Protein AF-A0A2S5MG33-F1 (afdb_monomer)

Solvent-accessible surface area (backbone atoms only — not comparable to full-atom values): 5596 Å² total; per-residue (Å²): 132,85,59,69,26,80,82,40,53,93,87,41,60,78,27,24,32,45,23,40,42,43,71,93,55,101,57,77,43,77,45,71,48,98,61,73,40,72,51,41,74,71,60,44,54,69,28,62,96,50,56,43,80,73,31,41,43,38,31,12,57,49,65,46,93,80,35,96,43,36,78,86,84,53,77,39,54,65,62,54,52,58,74,75,47,78,82,89,72,91,131

Mean predicted aligned error: 3.81 Å

pLDDT: mean 94.24, std 5.79, range [55.53, 98.25]

Radius of gyration: 14.97 Å; Cα contacts (8 Å, |Δi|>4): 129; chains: 1; bounding box: 32×36×36 Å

Nearest PDB structures (foldseek):
  2rpc-assembly1_A  TM=3.528E-01  e=1.913E+00  Homo sapiens
  7qqv-assembly1_B  TM=2.297E-01  e=6.901E+00  Streptococcus pyogenes

Secondary structure (DSSP, 8-state):
-PPEETTPPTTSTT-EEEEEEE-SSSS-EEEEEEEEEE--HHHHHTTTTS-HHHHEEEEEE--GGGSTTB-SSSB-HHHHHHHHSPPP---

Foldseek 3Di:
DFDKDQPDDQPAAQKKFQFFWDPPDPDTDTDGDPDIHGSDPVVQCVCPPDGSVNTTRMIHGDPAVVDPQHPNDDGCPVVVVVVVDDDDDDD

Sequence (91 aa):
MSKLCPSAQPGMDRAMVLGVVRQDGPSPVVQYLNERLPATPEVLALSAPLKPTEIFRLAATCAEHKCPHFDGADCQLATRVVKMLPAAVDS

Structure (mmCIF, N/CA/C/O backbone):
data_AF-A0A2S5MG33-F1
#
_entry.id   AF-A0A2S5MG33-F1
#
loop_
_atom_site.group_PDB
_atom_site.id
_atom_site.type_symbol
_atom_site.label_atom_id
_atom_site.label_alt_id
_atom_site.label_comp_id
_atom_site.label_asym_id
_atom_site.label_entity_id
_atom_site.label_seq_id
_atom_site.pdbx_PDB_ins_code
_atom_site.Cartn_x
_atom_site.Cartn_y
_atom_site.Cartn_z
_atom_site.occupancy
_atom_site.B_iso_or_equiv
_atom_site.auth_seq_id
_atom_site.auth_comp_id
_atom_site.auth_asym_id
_atom_site.auth_atom_id
_atom_site.pdbx_PDB_model_num
ATOM 1 N N . MET A 1 1 ? 13.008 -8.200 -6.179 1.00 55.53 1 MET A N 1
ATOM 2 C CA . MET A 1 1 ? 11.841 -7.883 -5.323 1.00 55.53 1 MET A CA 1
ATOM 3 C C . MET A 1 1 ? 10.867 -7.065 -6.156 1.00 55.53 1 MET A C 1
ATOM 5 O O . MET A 1 1 ? 11.316 -6.115 -6.783 1.00 55.53 1 MET A O 1
ATOM 9 N N . SER A 1 2 ? 9.592 -7.445 -6.239 1.00 74.06 2 SER A N 1
ATOM 10 C CA . SER A 1 2 ? 8.590 -6.683 -6.999 1.00 74.06 2 SER A CA 1
ATOM 11 C C . SER A 1 2 ? 8.270 -5.353 -6.306 1.00 74.06 2 SER A C 1
ATOM 13 O O . SER A 1 2 ? 8.211 -5.290 -5.076 1.00 74.06 2 SER A O 1
ATOM 15 N N . LYS A 1 3 ? 8.060 -4.286 -7.086 1.00 89.88 3 LYS A N 1
ATOM 16 C CA . LYS A 1 3 ? 7.628 -2.978 -6.566 1.00 89.88 3 LYS A CA 1
ATOM 17 C C . LYS A 1 3 ? 6.216 -3.093 -5.997 1.00 89.88 3 LYS A C 1
ATOM 19 O O . LYS A 1 3 ? 5.371 -3.770 -6.582 1.00 89.88 3 LYS A O 1
ATOM 24 N N . LEU A 1 4 ? 5.957 -2.424 -4.875 1.00 93.81 4 LEU A N 1
ATOM 25 C CA . LEU A 1 4 ? 4.638 -2.413 -4.241 1.00 93.81 4 LEU A CA 1
ATOM 26 C C . LEU A 1 4 ? 3.899 -1.103 -4.528 1.00 93.81 4 LEU A C 1
ATOM 28 O O . LEU A 1 4 ? 4.473 -0.021 -4.426 1.00 93.81 4 LEU A O 1
ATOM 32 N N . CYS A 1 5 ? 2.617 -1.208 -4.865 1.00 95.88 5 CYS A N 1
ATOM 33 C CA . CYS A 1 5 ? 1.706 -0.088 -5.044 1.00 95.88 5 CYS A CA 1
ATOM 34 C C . CYS A 1 5 ? 1.166 0.376 -3.679 1.00 95.88 5 CYS A C 1
ATOM 36 O O . CYS A 1 5 ? 0.434 -0.384 -3.042 1.00 95.88 5 CYS A O 1
ATOM 38 N N . PRO A 1 6 ? 1.455 1.612 -3.231 1.00 93.81 6 PRO A N 1
ATOM 39 C CA . PRO A 1 6 ? 0.907 2.162 -1.987 1.00 93.81 6 PRO A CA 1
ATOM 40 C C . PRO A 1 6 ? -0.543 2.667 -2.127 1.00 93.81 6 PRO A C 1
ATOM 42 O O . PRO A 1 6 ? -1.130 3.096 -1.135 1.00 93.81 6 PRO A O 1
ATOM 45 N N . SER A 1 7 ? -1.110 2.641 -3.337 1.00 93.88 7 SER A N 1
ATOM 46 C CA . SER A 1 7 ? -2.516 2.974 -3.629 1.00 93.88 7 SER A CA 1
ATOM 47 C C . SER A 1 7 ? -3.350 1.729 -3.931 1.00 93.88 7 SER A C 1
ATOM 49 O O . SER A 1 7 ? -4.345 1.801 -4.656 1.00 93.88 7 SER A O 1
ATOM 51 N N . ALA A 1 8 ? -2.908 0.575 -3.427 1.00 96.25 8 ALA A N 1
ATOM 52 C CA . ALA A 1 8 ? -3.570 -0.696 -3.655 1.00 96.25 8 ALA A CA 1
ATOM 53 C C . ALA A 1 8 ? -5.045 -0.660 -3.235 1.00 96.25 8 ALA A C 1
ATOM 55 O O . ALA A 1 8 ? -5.394 -0.134 -2.179 1.00 96.25 8 ALA A O 1
ATOM 56 N N . GLN A 1 9 ? -5.887 -1.254 -4.071 1.00 95.94 9 GLN A N 1
ATOM 57 C CA . GLN A 1 9 ? -7.305 -1.470 -3.831 1.00 95.94 9 GLN A CA 1
ATOM 58 C C . GLN A 1 9 ? -7.548 -2.937 -3.449 1.00 95.94 9 GLN A C 1
ATOM 60 O O . GLN A 1 9 ? -6.756 -3.809 -3.834 1.00 95.94 9 GLN A O 1
ATOM 65 N N . PRO A 1 10 ? -8.640 -3.237 -2.724 1.00 96.62 10 PRO A N 1
ATOM 66 C CA . PRO A 1 10 ? -9.083 -4.610 -2.507 1.00 96.62 10 PRO A CA 1
ATOM 67 C C . PRO A 1 10 ? -9.166 -5.391 -3.827 1.00 96.62 10 PRO A C 1
ATOM 69 O O . PRO A 1 10 ? -9.653 -4.870 -4.829 1.00 96.62 10 PRO A O 1
ATOM 72 N N . GLY A 1 11 ? -8.672 -6.631 -3.832 1.00 93.81 11 GLY A N 1
ATOM 73 C CA . GLY A 1 11 ? -8.681 -7.501 -5.015 1.00 93.81 11 GLY A CA 1
ATOM 74 C C . GLY A 1 11 ? -7.547 -7.274 -6.024 1.00 93.81 11 GLY A C 1
ATOM 75 O O . GLY A 1 11 ? -7.476 -7.999 -7.014 1.00 93.81 11 GLY A O 1
ATOM 76 N N . MET A 1 12 ? -6.640 -6.316 -5.798 1.00 96.06 12 MET A N 1
ATOM 77 C CA . MET A 1 12 ? -5.425 -6.193 -6.614 1.00 96.06 12 MET A CA 1
ATOM 78 C C . MET A 1 12 ? -4.463 -7.371 -6.400 1.00 96.06 12 MET A C 1
ATOM 80 O O . MET A 1 12 ? -4.447 -8.001 -5.342 1.00 96.06 12 MET A O 1
ATOM 84 N N . ASP A 1 13 ? -3.628 -7.637 -7.409 1.00 96.19 13 ASP A N 1
ATOM 85 C CA . ASP A 1 13 ? -2.666 -8.741 -7.387 1.00 96.19 13 ASP A CA 1
ATOM 86 C C . ASP A 1 13 ? -1.761 -8.701 -6.147 1.00 96.19 13 ASP A C 1
ATOM 88 O O . ASP A 1 13 ? -1.131 -7.682 -5.847 1.00 96.19 13 ASP A O 1
ATOM 92 N N . ARG A 1 14 ? -1.706 -9.831 -5.432 1.00 96.31 14 ARG A N 1
ATOM 93 C CA . ARG A 1 14 ? -0.944 -10.008 -4.185 1.00 96.31 14 ARG A CA 1
ATOM 94 C C . ARG A 1 14 ? -1.159 -8.865 -3.184 1.00 96.31 14 ARG A C 1
ATOM 96 O O . ARG A 1 14 ? -0.203 -8.388 -2.573 1.00 96.31 14 ARG A O 1
ATOM 103 N N . ALA A 1 15 ? -2.404 -8.412 -3.033 1.00 97.56 15 ALA A N 1
ATOM 104 C CA . ALA A 1 15 ? -2.756 -7.420 -2.030 1.00 97.56 15 ALA A CA 1
ATOM 105 C C . ALA A 1 15 ? -2.447 -7.925 -0.609 1.00 97.56 15 ALA A C 1
ATOM 107 O O . ALA A 1 15 ? -2.744 -9.061 -0.240 1.00 97.56 15 ALA A O 1
ATOM 108 N N . MET A 1 16 ? -1.861 -7.043 0.192 1.00 97.81 16 MET A N 1
ATOM 109 C CA . MET A 1 16 ? -1.424 -7.264 1.563 1.00 97.81 16 MET A CA 1
ATOM 110 C C . MET A 1 16 ? -1.933 -6.126 2.446 1.00 97.81 16 MET A C 1
ATOM 112 O O . MET A 1 16 ? -1.852 -4.956 2.070 1.00 97.81 16 MET A O 1
ATOM 116 N N . VAL A 1 17 ? -2.382 -6.463 3.647 1.00 98.25 17 VAL A N 1
ATOM 117 C CA . VAL A 1 17 ? -2.619 -5.538 4.751 1.00 98.25 17 VAL A CA 1
ATOM 118 C C . VAL A 1 17 ? -1.287 -5.247 5.437 1.00 98.25 17 VAL A C 1
ATOM 120 O O . VAL A 1 17 ? -0.587 -6.149 5.899 1.00 98.25 17 VAL A O 1
ATOM 123 N N . LEU A 1 18 ? -0.932 -3.966 5.491 1.00 97.88 18 LEU A N 1
ATOM 124 C CA . LEU A 1 18 ? 0.239 -3.450 6.200 1.00 97.88 18 LEU A CA 1
ATOM 125 C C . LEU A 1 18 ? -0.118 -2.906 7.586 1.00 97.88 18 LEU A C 1
ATOM 127 O O . LEU A 1 18 ? 0.748 -2.798 8.448 1.00 97.88 18 LEU A O 1
ATOM 131 N N . GLY A 1 19 ? -1.372 -2.509 7.779 1.00 97.81 19 GLY A N 1
ATOM 132 C CA . GLY A 1 19 ? -1.828 -1.833 8.983 1.00 97.81 19 GLY A CA 1
ATOM 133 C C . GLY A 1 19 ? -3.339 -1.671 9.017 1.00 97.81 19 GLY A C 1
ATOM 134 O O . GLY A 1 19 ? -4.019 -1.875 8.008 1.00 97.81 19 GLY A O 1
ATOM 135 N N . VAL A 1 20 ? -3.840 -1.269 10.178 1.00 97.12 20 VAL A N 1
ATOM 136 C CA . VAL A 1 20 ? -5.251 -0.979 10.438 1.00 97.12 20 VAL A CA 1
ATOM 137 C C . VAL A 1 20 ? -5.396 0.490 10.821 1.00 97.12 20 VAL A C 1
ATOM 139 O O . VAL A 1 20 ? -4.600 1.020 11.593 1.00 97.12 20 VAL A O 1
ATOM 142 N N . VAL A 1 21 ? -6.403 1.164 10.281 1.00 96.75 21 VAL A N 1
ATOM 143 C CA . VAL A 1 21 ? -6.753 2.540 10.626 1.00 96.75 21 VAL A CA 1
ATOM 144 C C . VAL A 1 21 ? -7.560 2.518 11.923 1.00 96.75 21 VAL A C 1
ATOM 146 O O . VAL A 1 21 ? -8.678 2.008 11.956 1.00 96.75 21 VAL A O 1
ATOM 149 N N . ARG A 1 22 ? -7.001 3.071 13.002 1.00 92.94 22 ARG A N 1
ATOM 150 C CA . ARG A 1 22 ? -7.747 3.342 14.234 1.00 92.94 22 ARG A CA 1
ATOM 151 C C . ARG A 1 22 ? -8.528 4.642 14.094 1.00 92.94 22 ARG A C 1
ATOM 153 O O . ARG A 1 22 ? -7.959 5.657 13.701 1.00 92.94 22 ARG A O 1
ATOM 160 N N . GLN A 1 23 ? -9.816 4.577 14.421 1.00 87.56 23 GLN A N 1
ATOM 161 C CA . GLN A 1 23 ? -10.795 5.663 14.281 1.00 87.56 23 GLN A CA 1
ATOM 162 C C . GLN A 1 23 ? -11.227 6.252 15.641 1.00 87.56 23 GLN A C 1
ATOM 164 O O . GLN A 1 23 ? -12.027 7.175 15.687 1.00 87.56 23 GLN A O 1
ATOM 169 N N . ASP A 1 24 ? -10.726 5.715 16.754 1.00 87.06 24 ASP A N 1
ATOM 170 C CA . ASP A 1 24 ? -11.134 6.027 18.132 1.00 87.06 24 ASP A CA 1
ATOM 171 C C . ASP A 1 24 ? -10.452 7.272 18.734 1.00 87.06 24 ASP A C 1
ATOM 173 O O . ASP A 1 24 ? -10.633 7.578 19.911 1.00 87.06 24 ASP A O 1
ATOM 177 N N . GLY A 1 25 ? -9.668 7.997 17.932 1.00 87.31 25 GLY A N 1
ATOM 178 C CA .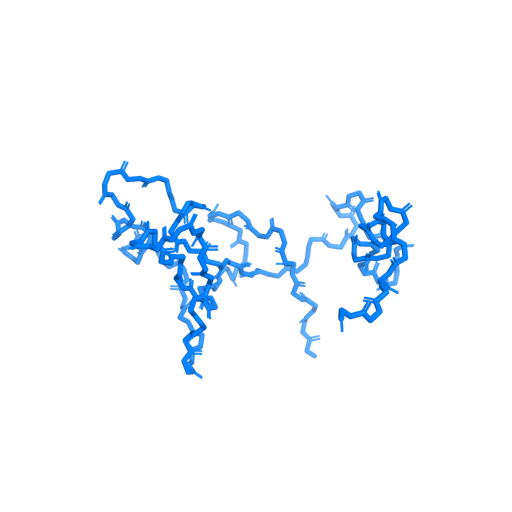 GLY A 1 25 ? -8.944 9.202 18.332 1.00 87.31 25 GLY A CA 1
ATOM 179 C C . GLY A 1 25 ? -9.457 10.482 17.661 1.00 87.31 25 GLY A C 1
ATOM 180 O O . GLY A 1 25 ? -10.371 10.442 16.841 1.00 87.31 25 GLY A O 1
ATOM 181 N N . PRO A 1 26 ? -8.837 11.640 17.962 1.00 90.50 26 PRO A N 1
ATOM 182 C CA . PRO A 1 26 ? -9.187 12.921 17.339 1.00 90.50 26 PRO A CA 1
ATOM 183 C C . PRO A 1 26 ? -8.942 12.942 15.822 1.00 90.50 26 PRO A C 1
ATOM 185 O O . PRO A 1 26 ? -9.513 13.768 15.113 1.00 90.50 26 PRO A O 1
ATOM 188 N N . SER A 1 27 ? -8.093 12.046 15.319 1.00 92.69 27 SER A N 1
ATOM 189 C CA . SER A 1 27 ? -7.855 11.838 13.896 1.00 92.69 27 SER A CA 1
ATOM 190 C C . SER A 1 27 ? -7.586 10.358 13.602 1.00 92.69 27 SER A C 1
ATOM 192 O O . SER A 1 27 ? -7.095 9.641 14.481 1.00 92.69 27 SER A O 1
ATOM 194 N N . PRO A 1 28 ? -7.884 9.876 12.379 1.00 93.25 28 PRO A N 1
ATOM 195 C CA . PRO A 1 28 ? -7.571 8.509 11.990 1.00 93.25 28 PRO A CA 1
ATOM 196 C C . PRO A 1 28 ? -6.058 8.287 11.941 1.00 93.25 28 PRO A C 1
ATOM 198 O O . PRO A 1 28 ? -5.333 9.040 11.288 1.00 93.25 28 PRO A O 1
ATOM 201 N N . VAL A 1 29 ? -5.577 7.225 12.587 1.00 95.38 29 VAL A N 1
ATOM 202 C CA . VAL A 1 29 ? -4.149 6.876 12.607 1.00 95.38 29 VAL A CA 1
ATOM 203 C C . VAL A 1 29 ? -3.959 5.440 12.146 1.00 95.38 29 VAL A C 1
ATOM 205 O O . VAL A 1 29 ? -4.633 4.527 12.618 1.00 95.38 29 VAL A O 1
ATOM 208 N N .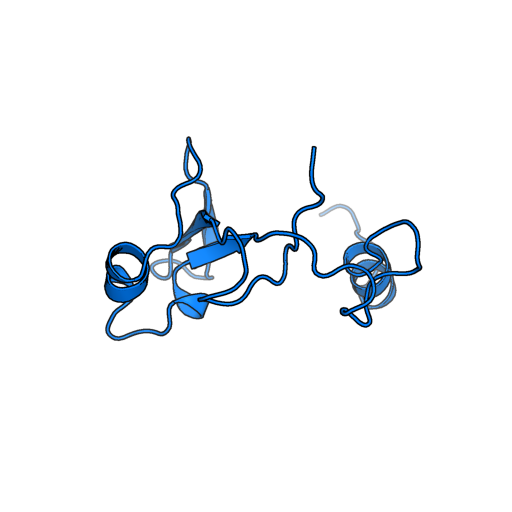 VAL A 1 30 ? -3.007 5.219 11.239 1.00 96.56 30 VAL A N 1
ATOM 209 C CA . VAL A 1 30 ? -2.616 3.864 10.839 1.00 96.56 30 VAL A CA 1
ATOM 210 C C . VAL A 1 30 ? -1.743 3.246 11.927 1.00 96.56 30 VAL A C 1
ATOM 212 O O . VAL A 1 30 ? -0.664 3.750 12.228 1.00 96.56 30 VAL A O 1
ATOM 215 N N . GLN A 1 31 ? -2.177 2.114 12.466 1.00 96.62 31 GLN A N 1
ATOM 216 C CA . GLN A 1 31 ? -1.328 1.201 13.217 1.00 96.62 31 GLN A CA 1
ATOM 217 C C . GLN A 1 31 ? -0.778 0.128 12.294 1.00 96.62 31 GLN A C 1
ATOM 219 O O . GLN A 1 31 ? -1.538 -0.648 11.715 1.00 96.62 31 GLN A O 1
ATOM 224 N N . TYR A 1 32 ? 0.542 0.073 12.168 1.00 97.38 32 TYR A N 1
ATOM 225 C CA . TYR A 1 32 ? 1.198 -0.945 11.361 1.00 97.38 32 TYR A CA 1
ATOM 226 C C . TYR A 1 32 ? 1.219 -2.293 12.076 1.00 97.38 32 TYR A C 1
ATOM 228 O O . TYR A 1 32 ? 1.393 -2.371 13.291 1.00 97.38 32 TYR A O 1
ATOM 236 N N . LEU A 1 33 ? 1.042 -3.355 11.297 1.00 97.06 33 LEU A N 1
ATOM 237 C CA . LEU A 1 33 ? 1.224 -4.720 11.763 1.00 97.06 33 LEU A CA 1
ATOM 238 C C . LEU A 1 33 ? 2.722 -5.038 11.836 1.00 97.06 33 LEU A C 1
ATOM 240 O O . LEU A 1 33 ? 3.498 -4.569 11.002 1.00 97.06 33 LEU A O 1
ATOM 244 N N . ASN A 1 34 ? 3.114 -5.889 12.787 1.00 97.00 34 ASN A N 1
ATOM 245 C CA . ASN A 1 34 ? 4.490 -6.398 12.867 1.00 97.00 34 ASN A CA 1
ATOM 246 C C . ASN A 1 34 ? 4.861 -7.214 11.620 1.00 97.00 34 ASN A C 1
ATOM 248 O O . ASN A 1 34 ? 5.994 -7.165 11.147 1.00 97.00 34 ASN A O 1
ATOM 252 N N . GLU A 1 35 ? 3.882 -7.929 11.066 1.00 96.38 35 GLU A N 1
ATOM 253 C CA . GLU A 1 35 ? 4.013 -8.715 9.847 1.00 96.38 35 GLU A CA 1
ATOM 254 C C . GLU A 1 35 ? 2.863 -8.406 8.891 1.00 96.38 35 GLU A C 1
ATOM 256 O O . GLU A 1 35 ? 1.736 -8.122 9.300 1.00 96.38 35 GLU A O 1
ATOM 261 N N . ARG A 1 36 ? 3.149 -8.455 7.588 1.00 94.62 36 ARG A N 1
ATOM 262 C CA . ARG A 1 36 ? 2.147 -8.192 6.550 1.00 94.62 36 ARG A CA 1
ATOM 263 C C . ARG A 1 36 ? 1.209 -9.385 6.438 1.00 94.62 36 ARG A C 1
ATOM 265 O O . ARG A 1 36 ? 1.675 -10.513 6.304 1.00 94.62 36 ARG A O 1
ATOM 272 N N . LEU A 1 37 ? -0.091 -9.126 6.377 1.00 97.25 37 LEU A N 1
ATOM 273 C CA . LEU A 1 37 ? -1.103 -10.167 6.201 1.00 97.25 37 LEU A CA 1
ATOM 274 C C . LEU A 1 37 ? -1.638 -10.155 4.766 1.00 97.25 37 LEU A C 1
ATOM 276 O O . LEU A 1 37 ? -1.870 -9.073 4.231 1.00 97.25 37 LEU A O 1
ATOM 280 N N . PRO A 1 38 ? -1.854 -11.308 4.114 1.00 97.88 38 PRO A N 1
ATOM 281 C CA . PRO A 1 38 ? -2.569 -11.345 2.843 1.00 97.88 38 PRO A CA 1
ATOM 282 C C . PRO A 1 38 ? -3.966 -10.730 2.978 1.00 97.88 38 PRO A C 1
ATOM 284 O O . PRO A 1 38 ? -4.701 -11.034 3.915 1.00 97.88 38 PRO A O 1
ATOM 287 N N . ALA A 1 39 ? -4.345 -9.871 2.034 1.00 97.88 39 ALA A N 1
ATOM 288 C CA . ALA A 1 39 ? -5.664 -9.244 1.996 1.00 97.88 39 ALA A CA 1
ATOM 289 C C . ALA A 1 39 ? -6.695 -10.197 1.364 1.00 97.88 39 ALA A C 1
ATOM 291 O O . ALA A 1 39 ? -7.231 -9.925 0.287 1.00 97.88 39 ALA A O 1
ATOM 292 N N . THR A 1 40 ? -6.919 -11.351 1.998 1.00 98.06 40 THR A N 1
ATOM 293 C CA . THR A 1 40 ? -7.895 -12.346 1.526 1.00 98.06 40 THR A CA 1
ATOM 294 C C . THR A 1 40 ? -9.329 -11.825 1.679 1.00 98.06 40 THR A C 1
ATOM 296 O O . THR A 1 40 ? -9.555 -10.892 2.457 1.00 98.06 40 THR A O 1
ATOM 299 N N . PRO A 1 41 ? -10.322 -12.404 0.978 1.00 97.56 41 PRO A N 1
ATOM 300 C CA . PRO A 1 41 ? -11.725 -12.033 1.158 1.00 97.56 41 PRO A CA 1
ATOM 301 C C . PRO A 1 41 ? -12.186 -12.100 2.620 1.00 97.56 41 PRO A C 1
ATOM 303 O O . PRO A 1 41 ? -12.908 -11.216 3.071 1.00 97.56 41 PRO A O 1
ATOM 306 N N . GLU A 1 42 ? -11.720 -13.095 3.377 1.00 98.00 42 GLU A N 1
ATOM 307 C CA . GLU A 1 42 ? -12.058 -13.284 4.790 1.00 98.00 42 GLU A CA 1
ATOM 308 C C . GLU A 1 42 ? -11.471 -12.167 5.656 1.00 98.00 42 GLU A C 1
ATOM 310 O O . GLU A 1 42 ? -12.173 -11.610 6.495 1.00 98.00 42 GLU A O 1
ATOM 315 N N . VAL A 1 43 ? -10.209 -11.788 5.420 1.00 97.75 43 VAL A N 1
ATOM 316 C CA . VAL A 1 43 ? -9.568 -10.665 6.122 1.00 97.75 43 VAL A CA 1
ATOM 317 C C . VAL A 1 43 ? -10.260 -9.350 5.775 1.00 97.75 43 VAL A C 1
ATOM 319 O O . VAL A 1 43 ? -10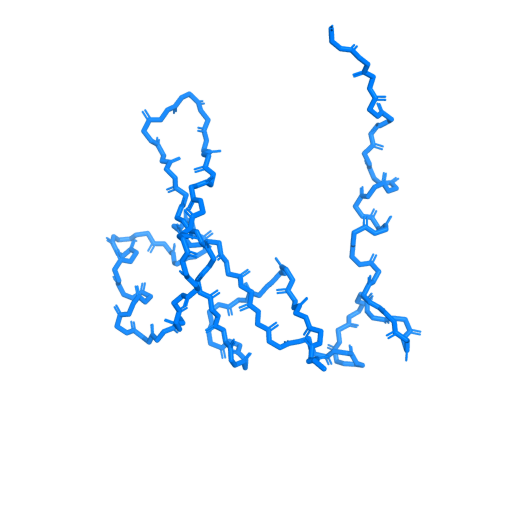.542 -8.549 6.661 1.00 97.75 43 VAL A O 1
ATOM 322 N N . LEU A 1 44 ? -10.569 -9.125 4.496 1.00 98.00 44 LEU A N 1
ATOM 323 C CA . LEU A 1 44 ? -11.243 -7.909 4.043 1.00 98.00 44 LEU A CA 1
ATOM 324 C C . LEU A 1 44 ? -12.665 -7.798 4.607 1.00 98.00 44 LEU A C 1
ATOM 326 O O . LEU A 1 44 ? -13.091 -6.695 4.934 1.00 98.00 44 LEU A O 1
ATOM 330 N N . ALA A 1 45 ? -13.374 -8.916 4.782 1.00 97.69 45 ALA A N 1
ATOM 331 C CA . ALA A 1 45 ? -14.709 -8.939 5.377 1.00 97.69 45 ALA A CA 1
ATOM 332 C C . ALA A 1 45 ? -14.733 -8.463 6.841 1.00 97.69 45 ALA A C 1
ATOM 334 O O . ALA A 1 45 ? -15.762 -7.965 7.296 1.00 97.69 45 ALA A O 1
ATOM 335 N N . LEU A 1 46 ? -13.603 -8.530 7.561 1.00 96.88 46 LEU A N 1
ATOM 336 C CA . LEU A 1 46 ? -13.482 -7.998 8.925 1.00 96.88 46 LEU A CA 1
ATOM 337 C C . LEU A 1 46 ? -13.641 -6.471 8.997 1.00 96.88 46 LEU A C 1
ATOM 339 O O . LEU A 1 46 ? -13.792 -5.938 10.092 1.00 96.88 46 LEU A O 1
ATOM 343 N N . SER A 1 47 ? -13.613 -5.754 7.865 1.00 96.19 47 SER A N 1
ATOM 344 C CA . SER A 1 47 ? -13.884 -4.313 7.858 1.00 96.19 47 SER A CA 1
ATOM 345 C C . SER A 1 47 ? -15.360 -3.969 8.041 1.00 96.19 47 SER A C 1
ATOM 347 O O . SER A 1 47 ? -15.672 -2.802 8.273 1.00 96.19 47 SER A O 1
ATOM 349 N N . ALA A 1 48 ? -16.270 -4.939 7.900 1.00 95.94 48 ALA A N 1
ATOM 350 C CA . ALA A 1 48 ? -17.702 -4.687 7.962 1.00 95.94 48 ALA A CA 1
ATOM 351 C C . ALA A 1 48 ? -18.102 -4.032 9.302 1.00 95.94 48 ALA A C 1
ATOM 353 O O . ALA A 1 48 ? -17.607 -4.428 10.358 1.00 95.94 48 ALA A O 1
ATOM 354 N N . PRO A 1 49 ? -19.009 -3.038 9.284 1.00 95.25 49 PRO A N 1
ATOM 355 C CA . PRO A 1 49 ? -19.816 -2.588 8.142 1.00 95.25 49 PRO A CA 1
ATOM 356 C C . PRO A 1 49 ? -19.126 -1.559 7.224 1.00 95.25 49 PRO A C 1
ATOM 358 O O . PRO A 1 49 ? -19.731 -1.114 6.250 1.00 95.25 49 PRO A O 1
ATOM 361 N N . LEU A 1 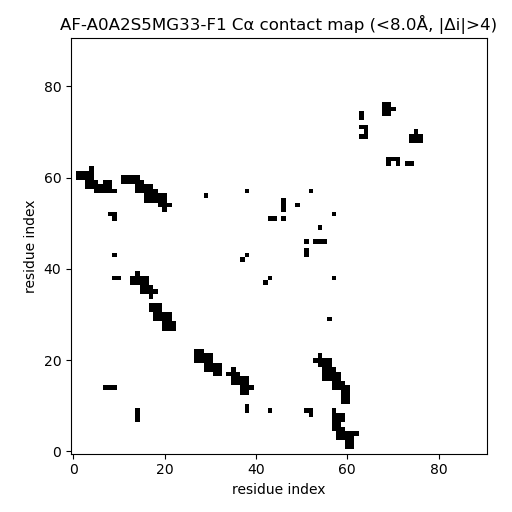50 ? -17.890 -1.162 7.524 1.00 95.44 50 LEU A N 1
ATOM 362 C CA . LEU A 1 50 ? -17.141 -0.174 6.751 1.00 95.44 50 LEU A CA 1
ATOM 363 C C . LEU A 1 50 ? -16.449 -0.809 5.540 1.00 95.44 50 LEU A C 1
ATOM 365 O O . LEU A 1 50 ? -16.274 -2.030 5.441 1.00 95.44 50 LEU A O 1
ATOM 369 N N . LYS A 1 51 ? -16.030 0.031 4.591 1.00 96.06 51 LYS A N 1
ATOM 370 C CA . LYS A 1 51 ? -15.275 -0.431 3.426 1.00 96.06 51 LYS A CA 1
ATOM 371 C C . LYS A 1 51 ? -13.870 -0.855 3.859 1.00 96.06 51 LYS A C 1
ATOM 373 O O . LYS A 1 51 ? -13.263 -0.194 4.704 1.00 96.06 51 LYS A O 1
ATOM 378 N N . PRO A 1 52 ? -13.268 -1.863 3.205 1.00 96.88 52 PRO A N 1
ATOM 379 C CA . PRO A 1 52 ? -11.900 -2.264 3.518 1.00 96.88 52 PRO A CA 1
ATOM 380 C C . PRO A 1 52 ? -10.882 -1.123 3.418 1.00 96.88 52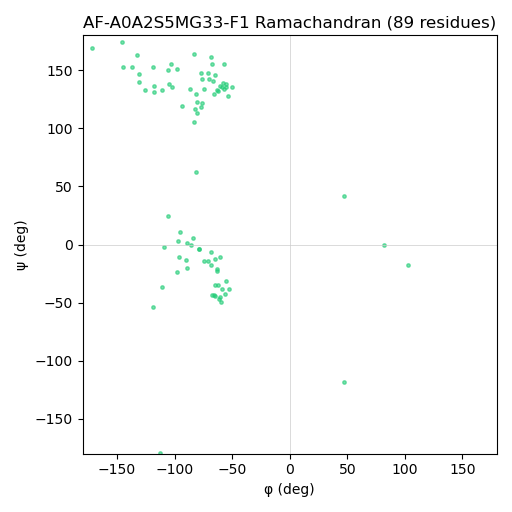 PRO A C 1
ATOM 382 O O . PRO A 1 52 ? -9.929 -1.087 4.182 1.00 96.88 52 PRO A O 1
ATOM 385 N N . THR A 1 53 ? -11.094 -0.155 2.524 1.00 95.38 53 THR A N 1
ATOM 386 C CA . THR A 1 53 ? -10.223 1.023 2.362 1.00 95.38 53 THR A CA 1
ATOM 387 C C . THR A 1 53 ? -10.314 2.033 3.509 1.00 95.38 53 THR A C 1
ATOM 389 O O . THR A 1 53 ? -9.464 2.912 3.601 1.00 95.38 53 THR A O 1
ATOM 392 N N . GLU A 1 54 ? -11.333 1.937 4.366 1.00 95.38 54 GLU A N 1
ATOM 393 C CA . GLU A 1 54 ? -11.494 2.774 5.565 1.00 95.38 54 GLU A CA 1
ATOM 394 C C . GLU A 1 54 ? -10.816 2.153 6.794 1.00 95.38 54 GLU A C 1
ATOM 396 O O . GLU A 1 54 ? -10.520 2.860 7.757 1.00 95.38 54 GLU A O 1
ATOM 401 N N . ILE A 1 55 ? -10.557 0.841 6.748 1.00 96.81 55 ILE A N 1
ATOM 402 C CA . ILE A 1 55 ? -10.018 0.054 7.861 1.00 96.81 55 ILE A CA 1
ATOM 403 C C . ILE A 1 55 ? -8.591 -0.421 7.595 1.00 96.81 55 ILE A C 1
ATOM 405 O O . ILE A 1 55 ? -7.788 -0.447 8.518 1.00 96.81 55 ILE A O 1
ATOM 409 N N . PHE A 1 56 ? -8.230 -0.779 6.364 1.00 97.75 56 PHE A N 1
ATOM 410 C CA . PHE A 1 56 ? -6.944 -1.399 6.055 1.00 97.75 56 PHE A CA 1
ATOM 411 C C . PHE A 1 56 ? -6.027 -0.486 5.250 1.00 97.75 56 PHE A C 1
ATOM 413 O O . PHE A 1 56 ? -6.382 0.044 4.195 1.00 97.75 56 PHE A O 1
ATOM 420 N N . ARG A 1 57 ? -4.771 -0.397 5.694 1.00 97.56 57 ARG A N 1
ATOM 421 C CA . ARG A 1 57 ? -3.678 0.130 4.882 1.00 97.56 57 ARG A CA 1
ATOM 422 C C . ARG A 1 57 ? -3.157 -0.980 3.977 1.00 97.56 57 ARG A C 1
ATOM 424 O O . ARG A 1 57 ? -2.455 -1.873 4.444 1.00 97.56 57 ARG A O 1
ATOM 431 N N . LEU A 1 58 ? -3.486 -0.910 2.690 1.00 98.00 58 LEU A N 1
ATOM 432 C CA . LEU A 1 58 ? -3.130 -1.937 1.711 1.00 98.00 58 LEU A CA 1
ATOM 433 C C . LEU A 1 58 ? -1.874 -1.587 0.899 1.00 98.00 58 LEU A C 1
ATOM 435 O O . LEU A 1 58 ? -1.593 -0.421 0.618 1.00 98.00 58 LEU A O 1
ATOM 439 N N . ALA A 1 59 ? -1.163 -2.625 0.464 1.00 97.31 59 ALA A N 1
ATOM 440 C CA . ALA A 1 59 ? -0.203 -2.580 -0.635 1.00 97.31 59 ALA A CA 1
ATOM 441 C C . ALA A 1 59 ? -0.365 -3.817 -1.526 1.00 97.31 59 ALA A C 1
ATOM 443 O O . ALA A 1 59 ? -0.798 -4.858 -1.055 1.00 97.31 59 ALA A O 1
ATOM 444 N N . ALA A 1 60 ? -0.020 -3.721 -2.805 1.00 97.00 60 ALA A N 1
ATOM 445 C CA . ALA A 1 60 ? -0.178 -4.802 -3.785 1.00 97.00 60 ALA A CA 1
ATOM 446 C C . ALA A 1 60 ? 0.970 -4.765 -4.797 1.00 97.00 60 ALA A C 1
ATOM 448 O O . ALA A 1 60 ? 1.764 -3.822 -4.776 1.00 97.00 60 ALA A O 1
ATOM 449 N N . THR A 1 61 ? 1.069 -5.738 -5.700 1.00 96.38 61 THR A N 1
ATOM 450 C CA . THR A 1 61 ? 2.020 -5.669 -6.820 1.00 96.38 61 THR A CA 1
ATOM 451 C C . THR A 1 61 ? 1.795 -4.383 -7.630 1.00 96.38 61 THR A C 1
ATOM 453 O O . THR A 1 61 ? 0.659 -3.988 -7.904 1.00 96.38 61 THR A O 1
ATOM 456 N N . CYS A 1 62 ? 2.874 -3.687 -7.999 1.00 96.19 62 CYS A N 1
ATOM 457 C CA . CYS A 1 62 ? 2.791 -2.527 -8.883 1.00 96.19 62 CYS A CA 1
ATOM 458 C C . CYS A 1 62 ? 2.237 -2.940 -10.251 1.00 96.19 62 CYS A C 1
ATOM 460 O O . CYS A 1 62 ? 2.725 -3.886 -10.859 1.00 96.19 62 CYS A O 1
ATOM 462 N N . ALA A 1 63 ? 1.252 -2.198 -10.760 1.00 95.25 63 ALA A N 1
ATOM 463 C CA . ALA A 1 63 ? 0.706 -2.435 -12.096 1.00 95.25 63 ALA A CA 1
ATOM 464 C C . ALA A 1 63 ? 1.600 -1.871 -13.225 1.00 95.25 63 ALA A C 1
ATOM 466 O O . ALA A 1 63 ? 1.279 -2.048 -14.400 1.00 95.25 63 ALA A O 1
ATOM 467 N N . GLU A 1 64 ? 2.696 -1.189 -12.864 1.00 95.25 64 GLU A N 1
ATOM 468 C CA . GLU A 1 64 ? 3.712 -0.632 -13.768 1.00 95.25 64 GLU A CA 1
ATOM 469 C C . GLU A 1 64 ? 3.073 0.132 -14.936 1.00 95.25 64 GLU A C 1
ATOM 471 O O . GLU A 1 64 ? 2.322 1.078 -14.704 1.00 95.25 64 GLU A O 1
ATOM 476 N N . HIS A 1 65 ? 3.296 -0.296 -16.179 1.00 95.88 65 HIS A N 1
ATOM 477 C CA . HIS A 1 65 ? 2.783 0.346 -17.394 1.00 95.88 65 HIS A CA 1
ATOM 478 C C . HIS A 1 65 ? 1.249 0.421 -17.499 1.00 95.88 65 HIS A C 1
ATOM 480 O O . HIS A 1 65 ? 0.733 1.127 -18.360 1.00 95.88 65 HIS A O 1
ATOM 486 N N . LYS A 1 66 ? 0.500 -0.269 -16.628 1.00 94.75 66 LYS A N 1
ATOM 487 C CA . LYS A 1 66 ? -0.966 -0.146 -16.526 1.00 94.75 66 LYS A CA 1
ATOM 488 C C . LYS A 1 66 ? -1.411 0.952 -15.549 1.00 94.75 66 LYS A C 1
ATOM 490 O O . LYS A 1 66 ? -2.606 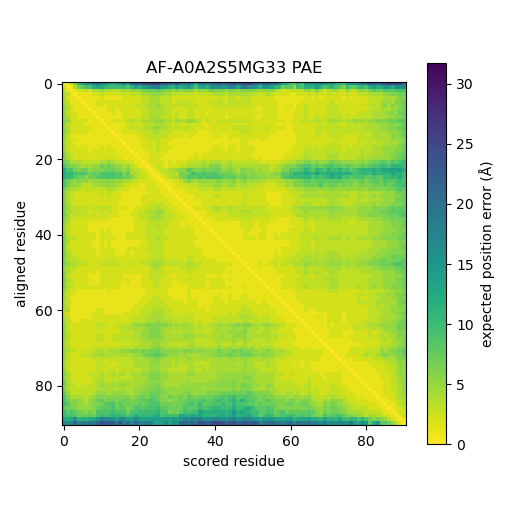1.119 -15.323 1.00 94.75 66 LYS A O 1
ATOM 495 N N . CYS A 1 67 ? -0.477 1.675 -14.934 1.00 95.19 67 CYS A N 1
ATOM 496 C CA . CYS A 1 67 ? -0.738 2.713 -13.944 1.00 95.19 67 CYS A CA 1
ATOM 497 C C . CYS A 1 67 ? -0.231 4.079 -14.439 1.00 95.19 67 CYS A C 1
ATOM 499 O O . CYS A 1 67 ? 0.943 4.196 -14.788 1.00 95.19 67 CYS A O 1
ATOM 501 N N . PRO A 1 68 ? -1.040 5.154 -14.373 1.00 94.94 68 PRO A N 1
ATOM 502 C CA . PRO A 1 68 ? -0.631 6.490 -14.825 1.00 94.94 68 PRO A CA 1
ATOM 503 C C . PRO A 1 68 ? 0.461 7.135 -13.957 1.00 94.94 68 PRO A C 1
ATOM 505 O O . PRO A 1 68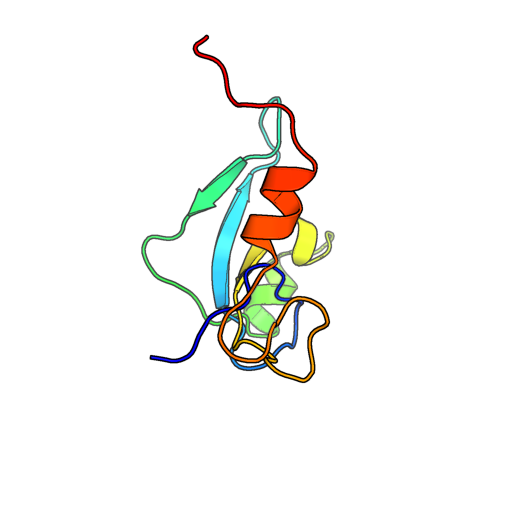 ? 0.924 8.237 -14.262 1.00 94.94 68 PRO A O 1
ATOM 508 N N . HIS A 1 69 ? 0.826 6.511 -12.834 1.00 95.31 69 HIS A N 1
ATOM 509 C CA . HIS A 1 69 ? 1.901 6.966 -11.956 1.00 95.31 69 HIS A CA 1
ATOM 510 C C . HIS A 1 69 ? 3.263 6.373 -12.314 1.00 95.31 69 HIS A C 1
ATOM 512 O O . HIS A 1 69 ? 4.256 6.848 -11.780 1.00 95.31 69 HIS A O 1
ATOM 518 N N . PHE A 1 70 ? 3.334 5.344 -13.154 1.00 96.31 70 PHE A N 1
ATOM 519 C CA . PHE A 1 70 ? 4.601 4.722 -13.520 1.00 96.31 70 PHE A CA 1
ATOM 520 C C . PHE A 1 70 ? 5.227 5.459 -14.706 1.00 96.31 70 PHE A C 1
ATOM 522 O O . PHE A 1 70 ? 4.532 5.757 -15.675 1.00 96.31 70 PHE A O 1
ATOM 529 N N . ASP A 1 71 ? 6.521 5.763 -14.641 1.00 95.44 71 ASP A N 1
ATOM 530 C CA . ASP A 1 71 ? 7.233 6.495 -15.704 1.00 95.44 71 ASP A CA 1
ATOM 531 C C . ASP A 1 71 ? 7.994 5.592 -16.689 1.00 95.44 71 ASP A C 1
ATOM 533 O O . ASP A 1 71 ? 8.660 6.083 -17.596 1.00 95.44 71 ASP A O 1
ATOM 537 N N . GLY A 1 72 ? 7.879 4.272 -16.527 1.00 94.75 72 GLY A N 1
ATOM 538 C CA . GLY A 1 72 ? 8.610 3.269 -17.303 1.00 94.75 72 GLY A CA 1
ATOM 539 C C . GLY A 1 72 ? 9.783 2.649 -16.548 1.00 94.75 72 GLY A C 1
ATOM 540 O O . GLY A 1 72 ? 10.217 1.557 -16.906 1.00 94.75 72 GLY A O 1
ATOM 541 N N . ALA A 1 73 ? 10.239 3.285 -15.470 1.00 93.44 73 ALA A N 1
ATOM 542 C CA . ALA A 1 73 ? 11.210 2.726 -14.547 1.00 93.44 73 ALA A CA 1
ATOM 543 C C . ALA A 1 73 ? 10.611 2.614 -13.147 1.00 93.44 73 ALA A C 1
ATOM 545 O O . ALA A 1 73 ? 10.584 1.516 -12.607 1.00 93.44 73 ALA A O 1
ATOM 546 N N . ASP A 1 74 ? 10.075 3.687 -12.568 1.00 93.44 74 ASP A N 1
ATOM 547 C CA . ASP A 1 74 ? 9.672 3.777 -11.166 1.00 93.44 74 ASP A CA 1
ATOM 548 C C . ASP A 1 74 ? 8.272 4.372 -10.955 1.00 93.44 74 ASP A C 1
ATOM 550 O O . ASP A 1 74 ? 7.644 4.981 -11.824 1.00 93.44 74 ASP A O 1
ATOM 554 N N . CYS A 1 75 ? 7.736 4.152 -9.752 1.00 95.19 75 CYS A N 1
ATOM 555 C CA . CYS A 1 75 ? 6.471 4.751 -9.339 1.00 95.19 75 CYS A CA 1
ATOM 556 C C . CYS A 1 75 ? 6.686 6.222 -8.958 1.00 95.19 75 CYS A C 1
ATOM 558 O O . CYS A 1 75 ? 7.358 6.521 -7.975 1.00 95.19 75 CYS A O 1
ATOM 560 N N . GLN A 1 76 ? 6.034 7.135 -9.673 1.00 95.44 76 GLN A N 1
ATOM 561 C CA . GLN A 1 76 ? 6.111 8.582 -9.453 1.00 95.44 76 GLN A CA 1
ATOM 562 C C . GLN A 1 76 ? 4.985 9.136 -8.574 1.00 95.44 76 GLN A C 1
ATOM 564 O O . GLN A 1 76 ? 4.815 10.352 -8.479 1.00 95.44 76 GLN A O 1
ATOM 569 N N . LEU A 1 77 ? 4.191 8.281 -7.918 1.00 95.00 77 LEU A N 1
ATOM 570 C CA . LEU A 1 77 ? 3.100 8.752 -7.063 1.00 95.00 77 LEU A CA 1
ATOM 571 C C . LEU A 1 77 ? 3.616 9.634 -5.918 1.00 95.00 77 LEU A C 1
ATOM 573 O O . LEU A 1 77 ? 3.102 10.732 -5.733 1.00 95.00 77 LEU A O 1
ATOM 577 N N . ALA A 1 78 ? 4.637 9.184 -5.183 1.00 92.62 78 ALA A N 1
ATOM 578 C CA . ALA A 1 78 ? 5.204 9.953 -4.074 1.00 92.62 78 ALA A CA 1
ATOM 579 C C . ALA A 1 78 ? 5.754 11.305 -4.558 1.00 92.62 78 ALA A C 1
ATOM 581 O O . ALA A 1 78 ? 5.419 12.344 -3.996 1.00 92.62 78 ALA A O 1
ATOM 582 N N . THR A 1 79 ? 6.497 11.304 -5.670 1.00 93.75 79 THR A N 1
ATOM 583 C CA . THR A 1 79 ? 6.999 12.521 -6.323 1.00 93.75 79 THR A CA 1
ATOM 584 C C . THR A 1 79 ? 5.874 13.494 -6.674 1.00 93.75 79 THR A C 1
ATOM 586 O O . THR A 1 79 ? 6.008 14.699 -6.473 1.00 93.75 79 THR A O 1
ATOM 589 N N . ARG A 1 80 ? 4.746 12.995 -7.197 1.00 93.38 80 ARG A N 1
ATOM 590 C CA . ARG A 1 80 ? 3.574 13.826 -7.510 1.00 93.38 80 ARG A CA 1
ATOM 591 C C . ARG A 1 80 ? 2.935 14.407 -6.252 1.00 93.38 80 ARG A C 1
ATOM 593 O O . ARG A 1 80 ? 2.623 15.590 -6.260 1.00 93.38 80 ARG A O 1
ATOM 600 N N . VAL A 1 81 ? 2.779 13.612 -5.192 1.00 93.25 81 VAL A N 1
ATOM 601 C CA . VAL A 1 81 ? 2.202 14.067 -3.915 1.00 93.25 81 VAL A CA 1
ATOM 602 C C . VAL A 1 81 ? 3.053 15.175 -3.296 1.00 93.25 81 VAL A C 1
ATOM 604 O O . VAL A 1 81 ? 2.512 16.214 -2.936 1.00 93.25 81 VAL A O 1
ATOM 607 N N . VAL A 1 82 ? 4.379 15.011 -3.244 1.00 93.25 82 VAL A N 1
ATOM 608 C CA . VAL A 1 82 ? 5.291 16.034 -2.696 1.00 93.25 82 VAL A CA 1
ATOM 609 C C . VAL A 1 82 ? 5.167 17.362 -3.447 1.00 93.25 82 VAL A C 1
ATOM 611 O O . VAL A 1 82 ? 5.164 18.413 -2.823 1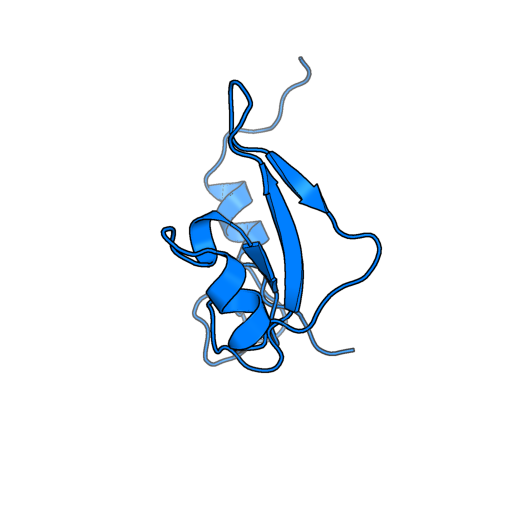.00 93.25 82 VAL A O 1
ATOM 614 N N . LYS A 1 83 ? 4.990 17.335 -4.775 1.00 93.62 83 LYS A N 1
ATOM 615 C CA . LYS A 1 83 ? 4.802 18.553 -5.586 1.00 93.62 83 LYS A CA 1
ATOM 616 C C . LYS A 1 83 ? 3.475 19.281 -5.331 1.00 93.62 83 LYS A C 1
ATOM 618 O O . LYS A 1 83 ? 3.344 20.427 -5.745 1.00 93.62 83 LYS A O 1
ATOM 623 N N . MET A 1 84 ? 2.492 18.623 -4.716 1.00 94.12 84 MET A N 1
ATOM 624 C CA . MET A 1 84 ? 1.169 19.193 -4.422 1.00 94.12 84 MET A CA 1
ATOM 625 C C . MET A 1 84 ? 1.059 19.745 -2.998 1.00 94.12 84 MET A C 1
ATOM 627 O O . MET A 1 84 ? 0.071 20.402 -2.680 1.00 94.12 84 MET A O 1
ATOM 631 N N . LEU A 1 85 ? 2.037 19.459 -2.138 1.00 93.69 85 LEU A N 1
ATOM 632 C CA . LEU A 1 85 ? 2.017 19.840 -0.732 1.00 93.69 85 LEU A CA 1
ATOM 633 C C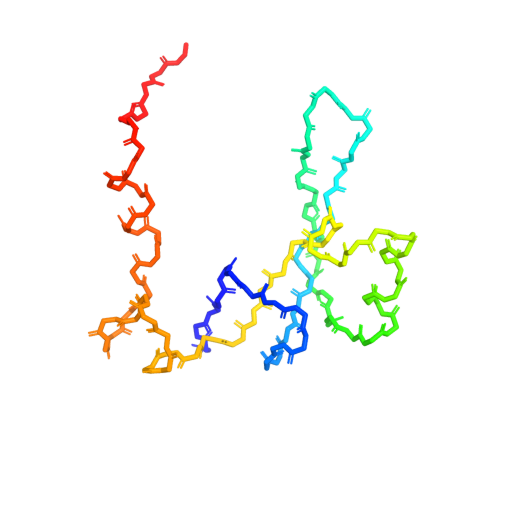 . LEU A 1 85 ? 2.982 21.007 -0.473 1.00 93.69 85 LEU A C 1
ATOM 635 O O . LEU A 1 85 ? 4.000 21.123 -1.158 1.00 93.69 85 LEU A O 1
ATOM 639 N N . PRO A 1 86 ? 2.694 21.873 0.517 1.00 92.94 86 PRO A N 1
ATOM 640 C CA . PRO A 1 86 ? 3.659 22.855 0.995 1.00 92.94 86 PRO A CA 1
ATOM 641 C C . PRO A 1 86 ? 4.955 22.190 1.471 1.00 92.94 86 PRO A C 1
ATOM 643 O O . PRO A 1 86 ? 4.955 21.028 1.885 1.00 92.94 86 PRO A O 1
ATOM 646 N N . ALA A 1 87 ? 6.055 22.945 1.454 1.00 91.69 87 ALA A N 1
ATOM 647 C CA . ALA A 1 87 ? 7.303 22.487 2.052 1.00 91.69 87 ALA A CA 1
ATOM 648 C C . ALA A 1 87 ? 7.092 22.184 3.543 1.00 91.69 87 ALA A C 1
ATOM 650 O O . ALA A 1 87 ? 6.460 22.967 4.255 1.00 91.69 87 ALA A O 1
ATOM 651 N N . ALA A 1 88 ? 7.622 21.050 4.005 1.00 91.25 88 ALA A N 1
ATOM 652 C CA . ALA A 1 88 ? 7.643 20.740 5.426 1.00 91.25 88 ALA A CA 1
ATOM 653 C C . ALA A 1 88 ? 8.503 21.782 6.157 1.00 91.25 88 ALA A C 1
ATOM 655 O O . ALA A 1 88 ? 9.608 22.097 5.711 1.00 91.25 88 ALA A O 1
ATOM 656 N N . VAL A 1 89 ? 7.978 22.311 7.258 1.00 92.81 89 VAL A N 1
ATOM 657 C CA . VAL A 1 89 ? 8.676 23.232 8.160 1.00 92.81 89 VAL A CA 1
ATOM 658 C C . VAL A 1 89 ? 8.772 22.587 9.536 1.00 92.81 89 VAL A C 1
ATOM 660 O O . VAL A 1 89 ? 7.927 21.758 9.887 1.00 92.81 89 VAL A O 1
ATOM 663 N N . ASP A 1 90 ? 9.791 22.958 10.302 1.00 88.69 90 ASP A N 1
ATOM 664 C CA . ASP A 1 90 ? 9.891 22.541 11.699 1.00 88.69 90 ASP A CA 1
ATOM 665 C C . ASP A 1 90 ? 8.735 23.144 12.515 1.00 88.69 90 ASP A C 1
ATOM 667 O O . ASP A 1 90 ? 8.246 24.237 12.210 1.00 88.69 90 ASP A O 1
ATOM 671 N N . SER A 1 91 ? 8.267 22.387 13.512 1.00 71.19 91 SER A N 1
ATOM 672 C CA . SER A 1 91 ? 7.175 22.773 14.421 1.00 71.19 91 SER A CA 1
ATOM 673 C C . SER A 1 91 ? 7.691 23.416 15.700 1.00 71.19 91 SER A C 1
ATOM 675 O O . SER A 1 91 ? 8.757 22.973 16.184 1.00 71.19 91 SER A O 1
#